Protein AF-A0A537FK10-F1 (afdb_monomer)

Radius of gyration: 17.97 Å; Cα contacts (8 Å, |Δi|>4): 187; chains: 1; bounding box: 64×28×45 Å

pLDDT: mean 83.29, std 19.99, range [34.09, 97.88]

Foldseek 3Di:
DDDDDDDPDPDDPLFAWPDKDWDWDAFPVGQIKIKMWTATPVGAIFIAMDSVPDPVRGRQRRCVRSVNDDDHDDDDDDPPDQCNVCSVVVHDRPQVNGPRSVVDDDPPDPPPPPPPPPD

Solvent-accessible surface area (backbone atoms only — not comparable to full-atom values): 7414 Å² total; per-residue (Å²): 137,84,85,78,78,79,79,79,73,76,76,67,86,75,74,40,79,66,42,77,36,74,45,79,46,53,45,92,91,62,51,64,32,30,38,15,40,28,33,31,71,87,68,41,68,8,56,21,54,20,76,83,67,39,68,65,55,4,42,49,34,2,30,29,62,43,63,59,37,89,68,77,68,87,81,80,81,88,79,76,43,69,52,50,52,22,50,79,68,78,42,80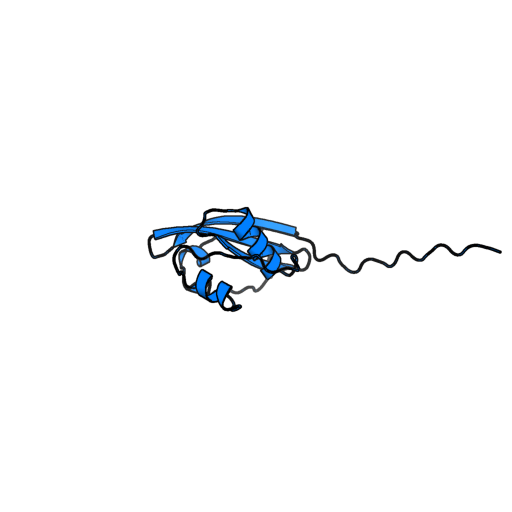,52,70,62,79,81,32,68,58,59,78,69,58,84,60,65,76,68,77,62,94,83,65,81,75,75,87,121

Secondary structure (DSSP, 8-state):
-PPP------------EEEEEEEEEE-TTS-EEEEEEEEETTS-EEEEEETT--HHHHHHHHHHHTTS-SSPPP---SS--HHHHHHHTTPPP-GGG-HHHHT--PSSPPPTT------

Structure (mmCIF, N/CA/C/O backbone):
data_AF-A0A537FK10-F1
#
_entry.id   AF-A0A537FK10-F1
#
loop_
_atom_site.group_PDB
_atom_site.id
_atom_site.type_symbol
_atom_site.label_atom_id
_atom_site.label_alt_id
_atom_site.label_comp_id
_atom_site.label_asym_id
_atom_site.label_entity_id
_atom_site.label_seq_id
_atom_site.pdbx_PDB_ins_code
_atom_site.Cartn_x
_atom_site.Cartn_y
_atom_site.Cartn_z
_atom_site.occupancy
_atom_site.B_iso_or_equiv
_atom_site.auth_seq_id
_atom_site.auth_comp_id
_atom_site.auth_asym_id
_atom_site.auth_atom_id
_atom_site.pdbx_PDB_model_num
ATOM 1 N N . MET A 1 1 ? 49.602 7.473 -30.384 1.00 41.12 1 MET A N 1
ATOM 2 C CA . MET A 1 1 ? 48.838 7.333 -29.126 1.00 41.12 1 MET A CA 1
ATOM 3 C C . MET A 1 1 ? 47.355 7.537 -29.437 1.00 41.12 1 MET A C 1
ATOM 5 O O . MET A 1 1 ? 46.967 8.690 -29.565 1.00 41.12 1 MET A O 1
ATOM 9 N N . PRO A 1 2 ? 46.519 6.504 -29.652 1.00 40.25 2 PRO A N 1
ATOM 10 C CA . PRO A 1 2 ? 45.077 6.715 -29.727 1.00 40.25 2 PRO A CA 1
ATOM 11 C C . PRO A 1 2 ? 44.448 6.544 -28.338 1.00 40.25 2 PRO A C 1
ATOM 13 O O . PRO A 1 2 ? 44.620 5.515 -27.685 1.00 40.25 2 PRO A O 1
ATOM 16 N N . ALA A 1 3 ? 43.734 7.577 -27.891 1.00 44.31 3 ALA A N 1
ATOM 17 C CA . ALA A 1 3 ? 42.901 7.547 -26.698 1.00 44.31 3 ALA A CA 1
ATOM 18 C C . ALA A 1 3 ? 41.738 6.568 -26.917 1.00 44.31 3 ALA A C 1
ATOM 20 O O . ALA A 1 3 ? 40.946 6.731 -27.845 1.00 44.31 3 ALA A O 1
ATOM 21 N N . ARG A 1 4 ? 41.644 5.526 -26.083 1.00 45.06 4 ARG A N 1
ATOM 22 C CA . ARG A 1 4 ? 40.483 4.631 -26.065 1.00 45.06 4 ARG A CA 1
ATOM 23 C C . ARG A 1 4 ? 39.345 5.323 -25.322 1.00 45.06 4 ARG A C 1
ATOM 25 O O . ARG A 1 4 ? 39.469 5.609 -24.135 1.00 45.06 4 ARG A O 1
ATOM 32 N N . CYS A 1 5 ? 38.257 5.577 -26.048 1.00 42.25 5 CYS A N 1
ATOM 33 C CA . CYS A 1 5 ? 36.951 5.939 -25.513 1.00 42.25 5 CYS A CA 1
ATOM 34 C C . CYS A 1 5 ? 36.602 5.057 -24.309 1.00 42.25 5 CYS A C 1
ATOM 36 O O . CYS A 1 5 ? 36.664 3.828 -24.397 1.00 42.25 5 CYS A O 1
ATOM 38 N N . GLY A 1 6 ? 36.240 5.699 -23.197 1.00 40.75 6 GLY A N 1
ATOM 39 C CA . GLY A 1 6 ? 35.689 5.026 -22.031 1.00 40.75 6 GLY A CA 1
ATOM 40 C C . GLY A 1 6 ? 34.450 4.239 -22.438 1.00 40.75 6 GLY A C 1
ATOM 41 O O . GLY A 1 6 ? 33.531 4.786 -23.047 1.00 40.75 6 GLY A O 1
ATOM 42 N N . GLY A 1 7 ? 34.456 2.942 -22.137 1.00 37.94 7 GLY A N 1
ATOM 43 C CA . GLY A 1 7 ? 33.279 2.106 -22.287 1.00 37.94 7 GLY A CA 1
ATOM 44 C C . GLY A 1 7 ? 32.176 2.655 -21.394 1.00 37.94 7 GLY A C 1
ATOM 45 O O . GLY A 1 7 ? 32.316 2.659 -20.172 1.00 37.94 7 GLY A O 1
ATOM 46 N N . LEU A 1 8 ? 31.091 3.126 -22.008 1.00 48.25 8 LEU A N 1
ATOM 47 C CA . LEU A 1 8 ? 29.810 3.271 -21.334 1.00 48.25 8 LEU A CA 1
ATOM 48 C C . LEU A 1 8 ? 29.465 1.896 -20.761 1.00 48.25 8 LEU A C 1
ATOM 50 O O . LEU A 1 8 ? 29.125 0.974 -21.501 1.00 48.25 8 LEU A O 1
ATOM 54 N N . GLN A 1 9 ? 29.612 1.746 -19.445 1.00 50.34 9 GLN A N 1
ATOM 55 C CA . GLN A 1 9 ? 28.986 0.643 -18.736 1.00 50.34 9 GLN A CA 1
ATOM 56 C C . GLN A 1 9 ? 27.496 0.723 -19.061 1.00 50.34 9 GLN A C 1
ATOM 58 O O . GLN A 1 9 ? 26.850 1.730 -18.766 1.00 50.34 9 GLN A O 1
ATOM 63 N N . ALA A 1 10 ? 26.974 -0.309 -19.725 1.00 45.31 10 ALA A N 1
ATOM 64 C CA . ALA A 1 10 ? 25.543 -0.490 -19.862 1.00 45.31 10 ALA A CA 1
ATOM 65 C C . ALA A 1 10 ? 24.969 -0.468 -18.444 1.00 45.31 10 ALA A C 1
ATOM 67 O O . ALA A 1 10 ? 25.279 -1.344 -17.634 1.00 45.31 10 ALA A O 1
ATOM 68 N N . GLN A 1 11 ? 24.215 0.583 -18.122 1.00 43.59 11 GLN A N 1
ATOM 69 C CA . GLN A 1 11 ? 23.444 0.623 -16.893 1.00 43.59 11 GLN A CA 1
ATOM 70 C C . GLN A 1 11 ? 22.581 -0.641 -16.913 1.00 43.59 11 GLN A C 1
ATOM 72 O O . GLN A 1 11 ? 21.844 -0.867 -17.875 1.00 43.59 11 GLN A O 1
ATOM 77 N N . GLY A 1 12 ? 22.740 -1.506 -15.905 1.00 47.72 12 GLY A N 1
ATOM 78 C CA . GLY A 1 12 ? 21.825 -2.628 -15.706 1.00 47.72 12 GLY A CA 1
ATOM 79 C C . GLY A 1 12 ? 20.379 -2.117 -15.697 1.00 47.72 12 GLY A C 1
ATOM 80 O O . GLY A 1 12 ? 20.174 -0.914 -15.510 1.00 47.72 12 GLY A O 1
ATOM 81 N N . PRO A 1 13 ? 19.377 -2.979 -15.930 1.00 49.25 13 PRO A N 1
ATOM 82 C CA . PRO A 1 13 ? 17.995 -2.536 -16.051 1.00 49.25 13 PRO A CA 1
ATOM 83 C C . PRO A 1 13 ? 17.630 -1.660 -14.850 1.00 49.25 13 PRO A C 1
ATOM 85 O O . PRO A 1 13 ? 17.643 -2.117 -13.708 1.00 49.25 13 PRO A O 1
ATOM 88 N N . VAL A 1 14 ? 17.364 -0.379 -15.109 1.00 53.22 14 VAL A N 1
ATOM 89 C CA . VAL A 1 14 ? 16.821 0.523 -14.098 1.00 53.22 14 VAL A CA 1
ATOM 90 C C . VAL A 1 14 ? 15.462 -0.062 -13.736 1.00 53.22 14 VAL A C 1
ATOM 92 O O . VAL A 1 14 ? 14.584 -0.136 -14.597 1.00 53.22 14 VAL A O 1
ATOM 95 N N . MET A 1 15 ? 15.301 -0.531 -12.496 1.00 66.50 15 MET A N 1
ATOM 96 C CA . MET A 1 15 ? 13.990 -0.915 -11.970 1.00 66.50 15 MET A CA 1
ATOM 97 C C . MET A 1 15 ? 13.122 0.344 -11.940 1.00 66.50 15 MET A C 1
ATOM 99 O O . MET A 1 15 ? 13.194 1.153 -11.018 1.00 66.50 15 MET A O 1
ATOM 103 N N . GLY A 1 16 ? 12.374 0.547 -13.021 1.00 82.38 16 GLY A N 1
ATOM 104 C CA . GLY A 1 16 ? 11.521 1.702 -13.239 1.00 82.38 16 GLY A CA 1
ATOM 105 C C . GLY A 1 16 ? 10.077 1.399 -12.868 1.00 82.38 16 GLY A C 1
ATOM 106 O O . GLY A 1 16 ? 9.612 0.261 -12.949 1.00 82.38 16 GLY A O 1
ATOM 107 N N . LEU A 1 17 ? 9.352 2.441 -12.486 1.00 89.31 17 LEU A N 1
ATOM 108 C CA . LEU A 1 17 ? 7.913 2.386 -12.277 1.00 89.31 17 LEU A CA 1
ATOM 109 C C . LEU A 1 17 ? 7.205 2.452 -13.641 1.00 89.31 17 LEU A C 1
ATOM 111 O O . LEU A 1 17 ? 7.404 3.403 -14.392 1.00 89.31 17 LEU A O 1
ATOM 115 N N . ALA A 1 18 ? 6.385 1.452 -13.961 1.00 90.44 18 ALA A N 1
ATOM 116 C CA . ALA A 1 18 ? 5.545 1.442 -15.159 1.00 90.44 18 ALA A CA 1
ATOM 117 C C . ALA A 1 18 ? 4.197 2.131 -14.907 1.00 90.44 18 ALA A C 1
ATOM 119 O O . ALA A 1 18 ? 3.699 2.856 -15.765 1.00 90.44 18 ALA A O 1
ATOM 120 N N . PHE A 1 19 ? 3.607 1.917 -13.728 1.00 91.00 19 PHE A N 1
ATOM 121 C CA . PHE A 1 19 ? 2.350 2.548 -13.340 1.00 91.00 19 PHE A CA 1
ATOM 122 C C . PHE A 1 19 ? 2.237 2.733 -11.829 1.00 91.00 19 PHE A C 1
ATOM 124 O O . PHE A 1 19 ? 2.753 1.931 -11.053 1.00 91.00 19 PHE A O 1
ATOM 131 N N . MET A 1 20 ? 1.502 3.763 -11.421 1.00 94.50 20 MET A N 1
ATOM 132 C CA . MET A 1 20 ? 1.111 4.004 -10.038 1.00 94.50 20 MET A CA 1
ATOM 133 C C . MET A 1 20 ? -0.359 4.391 -9.994 1.00 94.50 20 MET A C 1
ATOM 135 O O . MET A 1 20 ? -0.766 5.343 -10.659 1.00 94.50 20 MET A O 1
ATOM 139 N N . HIS A 1 21 ? -1.132 3.693 -9.168 1.00 95.56 21 HIS A N 1
ATOM 140 C CA . HIS A 1 21 ? -2.519 4.042 -8.889 1.00 95.56 21 HIS A CA 1
ATOM 141 C C . HIS A 1 21 ? -2.720 4.283 -7.403 1.00 95.56 21 HIS A C 1
ATOM 143 O O . HIS A 1 21 ? -2.113 3.586 -6.598 1.00 95.56 21 HIS A O 1
ATOM 149 N N . VAL A 1 22 ? -3.603 5.213 -7.042 1.00 96.50 22 VAL A N 1
ATOM 150 C CA . VAL A 1 22 ? -4.026 5.425 -5.655 1.00 96.50 22 VAL A CA 1
ATOM 151 C C . VAL A 1 22 ? -5.548 5.421 -5.610 1.00 96.50 22 VAL A C 1
ATOM 153 O O . VAL A 1 22 ? -6.175 6.176 -6.349 1.00 96.50 22 VAL A O 1
ATOM 156 N N . HIS A 1 23 ? -6.123 4.596 -4.742 1.00 95.88 23 HIS A N 1
ATOM 157 C CA . HIS A 1 23 ? -7.546 4.589 -4.413 1.00 95.88 23 HIS A CA 1
ATOM 158 C C . HIS A 1 23 ? -7.775 5.166 -3.023 1.00 95.88 23 HIS A C 1
ATOM 160 O O . HIS A 1 23 ? -6.914 5.042 -2.159 1.00 95.88 23 HIS A O 1
ATOM 166 N N . SER A 1 24 ? -8.959 5.731 -2.807 1.00 95.31 24 SER A N 1
ATOM 167 C CA . SER A 1 24 ? -9.530 5.842 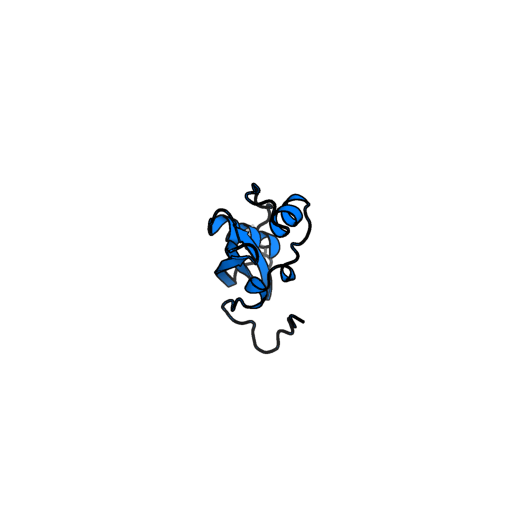-1.467 1.00 95.31 24 SER A CA 1
ATOM 168 C C . SER A 1 24 ? -10.456 4.649 -1.225 1.00 95.31 24 SER A C 1
ATOM 170 O O . SER A 1 24 ? -11.190 4.240 -2.129 1.00 95.31 24 SER A O 1
ATOM 172 N N . MET A 1 25 ? -10.421 4.096 -0.017 1.00 95.25 25 MET A N 1
ATOM 173 C CA . MET A 1 25 ? -11.402 3.134 0.476 1.00 95.25 25 MET A CA 1
ATOM 174 C C . MET A 1 25 ? -11.730 3.420 1.940 1.00 95.25 25 MET A C 1
ATOM 176 O O . MET A 1 25 ? -10.983 4.107 2.636 1.00 95.25 25 MET A O 1
ATOM 180 N N . ARG A 1 26 ? -12.844 2.858 2.416 1.00 95.19 26 ARG A N 1
ATOM 181 C CA . ARG A 1 26 ? -13.153 2.815 3.847 1.00 95.19 26 ARG A CA 1
ATOM 182 C C . ARG A 1 26 ? -12.773 1.462 4.432 1.00 95.19 26 ARG A C 1
ATOM 184 O O . ARG A 1 26 ? -13.052 0.439 3.806 1.00 95.19 26 ARG A O 1
ATOM 191 N N . THR A 1 27 ? -12.167 1.475 5.612 1.00 94.25 27 THR A N 1
ATOM 192 C CA . THR A 1 27 ? -11.924 0.276 6.421 1.00 94.25 27 THR A CA 1
ATOM 193 C C . THR A 1 27 ? -13.229 -0.281 6.987 1.00 94.25 27 THR A C 1
ATOM 195 O O . THR A 1 27 ? -14.268 0.390 6.986 1.00 94.25 27 THR A O 1
ATOM 198 N N . ALA A 1 28 ? -13.182 -1.497 7.526 1.00 90.88 28 ALA A N 1
ATOM 199 C CA . ALA A 1 28 ? -14.304 -2.118 8.225 1.00 90.88 28 ALA A CA 1
ATOM 200 C C . ALA A 1 28 ? -14.781 -1.305 9.447 1.00 90.88 28 ALA A C 1
ATOM 202 O O . ALA A 1 28 ? -15.974 -1.295 9.748 1.00 90.88 28 ALA A O 1
ATOM 203 N N . SER A 1 29 ? -13.875 -0.598 10.128 1.00 89.81 29 SER A N 1
ATOM 204 C CA . SER A 1 29 ? -14.189 0.327 11.228 1.00 89.81 29 SER A CA 1
ATOM 205 C C . SER A 1 29 ? -14.685 1.703 10.757 1.00 89.81 29 SER A C 1
ATOM 207 O O . SER A 1 29 ? -15.218 2.475 11.554 1.00 89.81 29 SER A O 1
ATOM 209 N N . GLY A 1 30 ? -14.632 1.971 9.449 1.00 93.25 30 GLY A N 1
ATOM 210 C CA . GLY A 1 30 ? -15.267 3.115 8.800 1.00 93.25 30 GLY A CA 1
ATOM 211 C C . GLY A 1 30 ? -14.338 4.293 8.510 1.00 93.25 30 GLY A C 1
ATOM 212 O O . GLY A 1 30 ? -14.798 5.273 7.912 1.00 93.25 30 GLY A O 1
ATOM 213 N N . GLU A 1 31 ? -13.063 4.220 8.885 1.00 94.62 31 GLU A N 1
ATOM 214 C CA . GLU A 1 31 ? -12.062 5.237 8.573 1.00 94.62 31 GLU A CA 1
ATOM 215 C C . GLU A 1 31 ? -11.680 5.209 7.097 1.00 94.62 31 GLU A C 1
ATOM 217 O O . GLU A 1 31 ? -11.749 4.184 6.422 1.00 94.62 31 GLU A O 1
ATOM 222 N N . GLU A 1 32 ? -11.291 6.367 6.577 1.00 96.00 32 GLU A N 1
ATOM 223 C CA . GLU A 1 32 ? -10.822 6.483 5.205 1.00 96.00 32 GLU A CA 1
ATOM 224 C C . GLU A 1 32 ? -9.316 6.225 5.136 1.00 96.00 32 GLU A C 1
ATOM 226 O O . GLU A 1 32 ? -8.546 6.687 5.981 1.00 96.00 32 GLU A O 1
ATOM 231 N N . VAL A 1 33 ? -8.898 5.494 4.108 1.00 97.19 33 VAL A N 1
ATOM 232 C CA . VAL A 1 33 ? -7.497 5.185 3.844 1.00 97.19 33 VAL A CA 1
ATOM 233 C C . VAL A 1 33 ? -7.213 5.312 2.358 1.00 97.19 33 VAL A C 1
ATOM 235 O O . VAL A 1 33 ? -7.979 4.848 1.510 1.00 97.19 33 VAL A O 1
ATOM 238 N N . LEU A 1 34 ? -6.081 5.934 2.035 1.00 97.81 34 LEU A N 1
ATOM 239 C CA . LEU A 1 34 ? -5.542 5.885 0.684 1.00 97.81 34 LEU A CA 1
ATOM 240 C C . LEU A 1 34 ? -4.713 4.622 0.522 1.00 97.81 34 LEU A C 1
ATOM 242 O O . LEU A 1 34 ? -3.863 4.347 1.358 1.00 97.81 34 LEU A O 1
ATOM 246 N N . VAL A 1 35 ? -4.914 3.894 -0.568 1.00 97.75 35 VAL A N 1
ATOM 247 C CA . VAL A 1 35 ? -4.155 2.693 -0.915 1.00 97.75 35 VAL A CA 1
ATOM 248 C C . VAL A 1 35 ? -3.513 2.895 -2.275 1.00 97.75 35 VAL A C 1
ATOM 250 O O . VAL A 1 35 ? -4.200 3.116 -3.273 1.00 97.75 35 VAL A O 1
ATOM 253 N N . ALA A 1 36 ? -2.190 2.807 -2.325 1.00 97.25 36 ALA A N 1
ATOM 254 C CA . ALA A 1 36 ? -1.418 2.897 -3.550 1.00 97.25 36 ALA A CA 1
ATOM 255 C C . ALA A 1 36 ? -0.977 1.514 -4.032 1.00 97.25 36 ALA A C 1
ATOM 257 O O . ALA A 1 36 ? -0.567 0.672 -3.233 1.00 97.25 36 ALA A O 1
ATOM 258 N N . ARG A 1 37 ? -0.981 1.315 -5.351 1.00 96.44 37 ARG A N 1
ATOM 259 C CA . ARG A 1 37 ? -0.340 0.183 -6.022 1.00 96.44 37 ARG A CA 1
ATOM 260 C C . ARG A 1 37 ? 0.676 0.692 -7.034 1.00 96.44 37 ARG A C 1
ATOM 262 O O . ARG A 1 37 ? 0.323 1.433 -7.952 1.00 96.44 37 ARG A O 1
ATOM 269 N N . ALA A 1 38 ? 1.910 0.229 -6.893 1.00 95.06 38 ALA A N 1
ATOM 270 C CA . ALA A 1 38 ? 2.986 0.406 -7.856 1.00 95.06 38 ALA A CA 1
ATOM 271 C C . ALA A 1 38 ? 3.107 -0.851 -8.725 1.00 95.06 38 ALA A C 1
ATOM 273 O O . ALA A 1 38 ? 3.085 -1.962 -8.201 1.00 95.06 38 ALA A O 1
ATOM 274 N N . LEU A 1 39 ? 3.262 -0.684 -10.036 1.00 93.81 39 LEU A N 1
ATOM 275 C CA . LEU A 1 39 ? 3.650 -1.740 -10.969 1.00 93.81 39 LEU A CA 1
ATOM 276 C C . LEU A 1 39 ? 4.960 -1.325 -11.629 1.00 93.81 39 LEU A C 1
ATOM 278 O O . LEU A 1 39 ? 5.040 -0.251 -12.227 1.00 93.81 39 LEU A O 1
ATOM 282 N N . THR A 1 40 ? 5.986 -2.155 -11.524 1.00 92.06 40 THR A N 1
ATOM 283 C CA . THR A 1 40 ? 7.289 -1.901 -12.144 1.00 92.06 40 THR A CA 1
ATOM 284 C C . THR A 1 40 ? 7.345 -2.428 -13.574 1.00 92.06 40 THR A C 1
ATOM 286 O O . THR A 1 40 ? 6.528 -3.249 -13.996 1.00 92.06 40 THR A O 1
ATOM 289 N N . THR A 1 41 ? 8.342 -1.978 -14.333 1.00 89.25 41 THR A N 1
ATOM 290 C CA . THR A 1 41 ? 8.591 -2.454 -15.703 1.00 89.25 41 THR A CA 1
ATOM 291 C C . THR A 1 41 ? 8.985 -3.933 -15.771 1.00 89.25 41 THR A C 1
ATOM 293 O O . THR A 1 41 ? 8.759 -4.560 -16.802 1.00 89.25 41 THR A O 1
ATOM 296 N N . ASP A 1 42 ? 9.519 -4.508 -14.685 1.00 86.81 42 ASP A N 1
ATOM 297 C CA . ASP A 1 42 ? 9.808 -5.945 -14.537 1.00 86.81 42 ASP A CA 1
ATOM 298 C C . ASP A 1 42 ? 8.634 -6.750 -13.939 1.00 86.81 42 ASP A C 1
ATOM 300 O O . ASP A 1 42 ? 8.776 -7.940 -13.667 1.00 86.81 42 ASP A O 1
ATOM 304 N N . GLY A 1 43 ? 7.462 -6.126 -13.761 1.00 87.69 43 GLY A N 1
ATOM 305 C CA . GLY A 1 43 ? 6.220 -6.794 -13.359 1.00 87.69 43 GLY A CA 1
ATOM 306 C C . GLY A 1 43 ? 6.027 -6.984 -11.852 1.00 87.69 43 GLY A C 1
ATOM 307 O O . GLY A 1 43 ? 5.056 -7.623 -11.442 1.00 87.69 43 GLY A O 1
ATOM 308 N N . LYS A 1 44 ? 6.904 -6.428 -11.009 1.00 91.19 44 LYS A N 1
ATOM 309 C CA . LYS A 1 44 ? 6.726 -6.434 -9.551 1.00 91.19 44 LYS A CA 1
ATOM 310 C C . LYS A 1 44 ? 5.610 -5.485 -9.148 1.00 91.19 44 LYS A C 1
ATOM 312 O O . LYS A 1 44 ? 5.442 -4.406 -9.719 1.00 91.19 44 LYS A O 1
ATOM 317 N N . VAL A 1 45 ? 4.866 -5.891 -8.124 1.00 92.94 45 VAL A N 1
ATOM 318 C CA . VAL A 1 45 ? 3.771 -5.106 -7.561 1.00 92.94 45 VAL A CA 1
ATOM 319 C C . VAL A 1 45 ? 4.120 -4.691 -6.140 1.00 92.94 45 VAL A C 1
ATOM 321 O O . VAL A 1 45 ? 4.455 -5.524 -5.303 1.00 92.94 45 VAL A O 1
ATOM 324 N N . GLY A 1 46 ? 4.021 -3.393 -5.880 1.00 94.75 46 GLY A N 1
ATOM 325 C CA . GLY A 1 46 ? 4.170 -2.793 -4.563 1.00 94.75 46 GLY A CA 1
ATOM 326 C C . GLY A 1 46 ? 2.844 -2.246 -4.058 1.00 94.75 46 GLY A C 1
ATOM 327 O O . GLY A 1 46 ? 2.041 -1.774 -4.859 1.00 94.75 46 GLY A O 1
ATOM 328 N N . PHE A 1 47 ? 2.631 -2.267 -2.744 1.00 96.88 47 PHE A N 1
ATOM 329 C CA . PHE A 1 47 ? 1.448 -1.692 -2.113 1.00 96.88 47 PHE A CA 1
ATOM 330 C C . PHE A 1 47 ? 1.867 -0.766 -0.980 1.00 96.88 47 PHE A C 1
ATOM 332 O O . PHE A 1 47 ? 2.880 -0.994 -0.318 1.00 96.88 47 PHE A O 1
ATOM 339 N N . GLY A 1 48 ? 1.088 0.285 -0.780 1.00 97.25 48 GLY A N 1
ATOM 340 C CA . GLY A 1 48 ? 1.281 1.257 0.283 1.00 97.25 48 GLY A CA 1
ATOM 341 C C . GLY A 1 48 ? -0.056 1.827 0.719 1.00 97.25 48 GLY A C 1
ATOM 342 O O . GLY A 1 48 ? -1.041 1.721 -0.010 1.00 97.25 48 GLY A O 1
ATOM 343 N N . PHE A 1 49 ? -0.096 2.420 1.905 1.00 97.88 49 PHE A N 1
ATOM 344 C CA . PHE A 1 49 ? -1.319 2.983 2.465 1.00 97.88 49 PHE A CA 1
ATOM 345 C C . PHE A 1 49 ? -1.045 4.323 3.158 1.00 97.88 49 PHE A C 1
ATOM 347 O O . PHE A 1 49 ? 0.099 4.635 3.466 1.00 97.88 49 PHE A O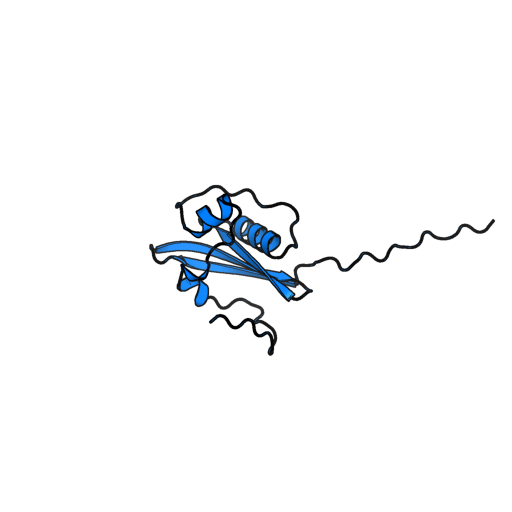 1
ATOM 354 N N . SER A 1 50 ? -2.083 5.119 3.408 1.00 97.56 50 SER A N 1
ATOM 355 C CA . SER A 1 50 ? -2.007 6.292 4.282 1.00 97.56 50 SER A CA 1
ATOM 356 C C . SER A 1 50 ? -3.359 6.575 4.931 1.00 97.56 50 SER A C 1
ATOM 358 O O . SER A 1 50 ? -4.334 6.889 4.243 1.00 97.56 50 SER A O 1
ATOM 360 N N . PHE A 1 51 ? -3.402 6.512 6.264 1.00 96.56 51 PHE A N 1
ATOM 361 C CA . PHE A 1 51 ? -4.543 6.961 7.078 1.00 96.56 51 PHE A CA 1
ATOM 362 C C . PHE A 1 51 ? -4.537 8.474 7.322 1.00 96.56 51 PHE A C 1
ATOM 364 O O . PHE A 1 51 ? -5.514 9.049 7.791 1.00 96.56 51 PHE A O 1
ATOM 371 N N . ARG A 1 52 ? -3.437 9.143 6.963 1.00 95.06 52 ARG A N 1
ATOM 372 C CA . ARG A 1 52 ? -3.300 10.606 6.982 1.00 95.06 52 ARG A CA 1
ATOM 373 C C . ARG A 1 52 ? -3.850 11.258 5.716 1.00 95.06 52 ARG A C 1
ATOM 375 O O . ARG A 1 52 ? -3.794 12.478 5.590 1.00 95.06 52 ARG A O 1
ATOM 382 N N . LEU A 1 53 ? -4.354 10.438 4.790 1.00 94.00 53 LEU A N 1
ATOM 383 C CA . LEU A 1 53 ? -4.832 10.836 3.471 1.00 94.00 53 LEU A CA 1
ATOM 384 C C . LEU A 1 53 ? -3.754 11.547 2.637 1.00 94.00 53 LEU A C 1
ATOM 386 O O . LEU A 1 53 ? -4.055 12.389 1.790 1.00 94.00 53 LEU A O 1
ATOM 390 N N . ASP A 1 54 ? -2.487 11.173 2.843 1.00 96.00 54 ASP A N 1
ATOM 391 C CA . ASP A 1 54 ? -1.363 11.651 2.046 1.00 96.00 54 ASP A CA 1
ATOM 392 C C . ASP A 1 54 ? -1.060 10.656 0.916 1.00 96.00 54 ASP A C 1
ATOM 394 O O . ASP A 1 54 ? -0.528 9.559 1.112 1.00 96.00 54 ASP A O 1
ATOM 398 N N . ALA A 1 55 ? -1.396 11.052 -0.313 1.00 95.56 55 ALA A N 1
ATOM 399 C CA . ALA A 1 55 ? -1.144 10.229 -1.489 1.00 95.56 55 ALA A CA 1
ATOM 400 C C . ALA A 1 55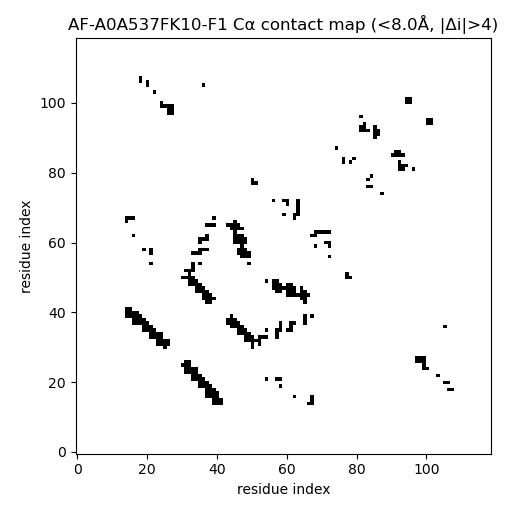 ? 0.356 10.025 -1.761 1.00 95.56 55 ALA A C 1
ATOM 402 O O . ALA A 1 55 ? 0.726 9.006 -2.341 1.00 95.56 55 ALA A O 1
ATOM 403 N N . ALA A 1 56 ? 1.227 10.966 -1.383 1.00 96.69 56 ALA A N 1
ATOM 404 C CA . ALA A 1 56 ? 2.669 10.804 -1.537 1.00 96.69 56 ALA A CA 1
ATOM 405 C C . ALA A 1 56 ? 3.203 9.747 -0.566 1.00 96.69 56 ALA A C 1
ATOM 407 O O . ALA A 1 56 ? 3.987 8.895 -0.978 1.00 96.69 56 ALA A O 1
ATOM 408 N N . GLU A 1 57 ? 2.723 9.741 0.679 1.00 97.06 57 GLU A N 1
ATOM 409 C CA . GLU A 1 57 ? 3.055 8.716 1.678 1.00 97.06 57 GLU A CA 1
ATOM 410 C C . GLU A 1 57 ? 2.700 7.313 1.160 1.00 97.06 57 GLU A C 1
ATOM 412 O O . GLU A 1 57 ? 3.583 6.458 1.039 1.00 97.06 57 GLU A O 1
ATOM 417 N N . ALA A 1 58 ? 1.453 7.115 0.714 1.00 97.88 58 ALA A N 1
ATOM 418 C CA . ALA A 1 58 ? 1.007 5.833 0.166 1.00 97.88 58 ALA A CA 1
ATOM 419 C C . ALA A 1 58 ? 1.843 5.401 -1.057 1.00 97.88 58 ALA A C 1
ATOM 421 O O . ALA A 1 58 ? 2.270 4.247 -1.147 1.00 97.88 58 ALA A O 1
ATOM 422 N N . ARG A 1 59 ? 2.139 6.322 -1.986 1.00 97.75 59 ARG A N 1
ATOM 423 C CA . ARG A 1 59 ? 2.972 6.040 -3.171 1.00 97.75 59 ARG A CA 1
ATOM 424 C C . ARG A 1 59 ? 4.391 5.644 -2.796 1.00 97.75 59 ARG A C 1
ATOM 426 O O . ARG A 1 59 ? 4.895 4.659 -3.322 1.00 97.75 59 ARG A O 1
ATOM 433 N N . HIS A 1 60 ? 5.029 6.369 -1.883 1.00 97.38 60 HIS A N 1
ATOM 434 C CA . HIS A 1 60 ? 6.395 6.072 -1.461 1.00 97.38 60 HIS A CA 1
ATOM 435 C C . HIS A 1 60 ? 6.492 4.704 -0.781 1.00 97.38 60 HIS A C 1
ATOM 437 O O . HIS A 1 60 ? 7.468 3.981 -0.989 1.00 97.38 60 HIS A O 1
ATOM 443 N N . MET A 1 61 ? 5.477 4.323 -0.001 1.00 97.88 61 MET A N 1
ATOM 444 C CA . MET A 1 61 ? 5.396 2.986 0.590 1.00 97.88 61 MET A CA 1
ATOM 445 C C . MET A 1 61 ? 5.237 1.910 -0.489 1.00 97.88 61 MET A C 1
ATOM 447 O O . MET A 1 61 ? 5.955 0.911 -0.456 1.00 97.88 61 MET A O 1
ATOM 451 N N . ALA A 1 62 ? 4.386 2.146 -1.493 1.00 97.25 62 ALA A N 1
ATOM 452 C CA . ALA A 1 62 ? 4.232 1.237 -2.627 1.00 97.25 62 ALA A CA 1
ATOM 453 C C . ALA A 1 62 ? 5.523 1.104 -3.452 1.00 97.25 62 ALA A C 1
ATOM 455 O O . ALA A 1 62 ? 5.898 -0.004 -3.824 1.00 97.25 62 ALA A O 1
ATOM 456 N N . GLU A 1 63 ? 6.245 2.199 -3.698 1.00 96.69 63 GLU A N 1
ATOM 457 C CA . GLU A 1 63 ? 7.552 2.181 -4.369 1.00 96.69 63 GLU A CA 1
ATOM 458 C C . GLU A 1 63 ? 8.590 1.370 -3.593 1.00 96.69 63 GLU A C 1
ATOM 460 O O . GLU A 1 63 ? 9.367 0.631 -4.199 1.00 96.69 63 GLU A O 1
ATOM 465 N N . PHE A 1 64 ? 8.619 1.508 -2.264 1.00 96.56 64 PHE A N 1
ATOM 466 C CA . PHE A 1 64 ? 9.526 0.743 -1.411 1.00 96.56 64 PHE A CA 1
ATOM 467 C C . PHE A 1 64 ? 9.180 -0.746 -1.447 1.00 96.56 64 PHE A C 1
ATOM 469 O O . PHE A 1 64 ? 10.060 -1.567 -1.686 1.00 96.56 64 PHE A O 1
ATOM 476 N N . HIS A 1 65 ? 7.896 -1.097 -1.316 1.00 95.94 65 HIS A N 1
ATOM 477 C CA . HIS A 1 65 ? 7.444 -2.488 -1.409 1.00 95.94 65 HIS A CA 1
ATOM 478 C C . HIS A 1 65 ? 7.757 -3.111 -2.782 1.00 95.94 65 HIS A C 1
ATOM 480 O O . HIS A 1 65 ? 8.140 -4.274 -2.863 1.00 95.94 65 HIS A O 1
ATOM 486 N N . ALA A 1 66 ? 7.666 -2.328 -3.863 1.00 94.25 66 ALA A N 1
ATOM 487 C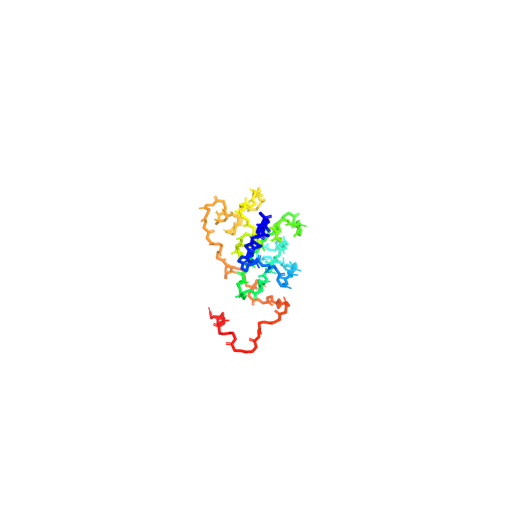 CA . ALA A 1 66 ? 8.051 -2.746 -5.214 1.00 94.25 66 ALA A CA 1
ATOM 488 C C . ALA A 1 66 ? 9.579 -2.822 -5.439 1.00 94.25 66 ALA A C 1
ATOM 490 O O . ALA A 1 66 ? 10.023 -3.276 -6.497 1.00 94.25 66 ALA A O 1
ATOM 491 N N . GLY A 1 67 ? 10.391 -2.354 -4.486 1.00 93.81 67 GLY A N 1
ATOM 492 C CA . GLY A 1 67 ? 11.850 -2.281 -4.593 1.00 93.81 67 GLY A CA 1
ATOM 493 C C . GLY A 1 67 ? 12.372 -1.167 -5.508 1.00 93.81 67 GLY A C 1
ATOM 494 O O . GLY A 1 67 ? 13.554 -1.161 -5.839 1.00 93.81 67 GLY A O 1
ATOM 495 N N . VAL A 1 68 ? 11.516 -0.230 -5.931 1.00 93.69 68 VAL A N 1
ATOM 496 C CA . VAL A 1 68 ? 11.908 0.951 -6.728 1.00 93.69 68 VAL A CA 1
ATOM 497 C C . VAL A 1 68 ? 12.607 1.977 -5.841 1.00 93.69 68 VAL A C 1
ATOM 499 O O . VAL A 1 68 ? 13.599 2.592 -6.228 1.00 93.69 68 VAL A O 1
ATOM 502 N N . ARG A 1 69 ? 12.090 2.155 -4.624 1.00 93.75 69 ARG A N 1
ATOM 503 C CA . ARG A 1 69 ? 12.658 3.054 -3.625 1.00 93.75 69 ARG A CA 1
ATOM 504 C C . ARG A 1 69 ? 13.595 2.279 -2.706 1.00 93.75 69 ARG A C 1
ATOM 506 O O . ARG A 1 69 ? 13.210 1.264 -2.138 1.00 93.75 69 ARG A O 1
ATOM 513 N N . LYS A 1 70 ? 14.809 2.806 -2.531 1.00 91.94 70 LYS A N 1
ATOM 514 C CA . LYS A 1 70 ? 15.840 2.212 -1.671 1.00 91.94 70 LYS A CA 1
ATOM 515 C C . LYS A 1 70 ? 15.517 2.351 -0.183 1.00 91.94 70 LYS A C 1
ATOM 517 O O . LYS A 1 70 ? 15.650 1.389 0.565 1.00 91.94 70 LYS A O 1
ATOM 522 N N . ASP A 1 71 ? 15.117 3.550 0.229 1.00 93.69 71 ASP A N 1
ATOM 523 C CA . ASP A 1 71 ? 14.949 3.877 1.642 1.00 93.69 71 ASP A CA 1
ATOM 524 C C . ASP A 1 71 ? 13.499 3.699 2.075 1.00 93.69 71 ASP A C 1
ATOM 526 O O . ASP A 1 71 ? 12.574 4.211 1.436 1.00 93.69 71 ASP A O 1
ATOM 530 N N . ARG A 1 72 ? 13.306 2.994 3.188 1.00 95.06 72 ARG A N 1
ATOM 531 C CA . ARG A 1 72 ? 11.982 2.772 3.756 1.00 95.06 72 ARG A CA 1
ATOM 532 C C . ARG A 1 72 ? 11.379 4.096 4.239 1.00 95.06 72 ARG A C 1
ATOM 534 O O . ARG A 1 72 ? 12.002 4.758 5.070 1.00 95.06 72 ARG A O 1
ATOM 541 N N . PRO A 1 73 ? 10.183 4.491 3.763 1.00 95.31 73 PRO A N 1
ATOM 542 C CA . PRO A 1 73 ? 9.522 5.691 4.256 1.00 95.31 73 PRO A CA 1
ATOM 543 C C . PRO A 1 73 ? 9.286 5.627 5.766 1.00 95.31 73 PRO A C 1
ATOM 545 O O . PRO A 1 73 ? 8.774 4.631 6.284 1.0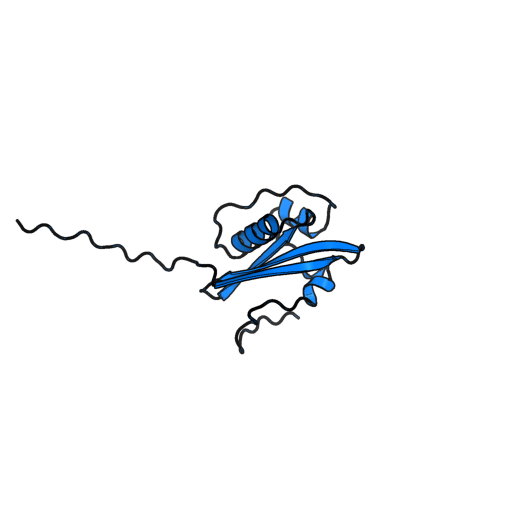0 95.31 73 PRO A O 1
ATOM 548 N N . ALA A 1 74 ? 9.634 6.710 6.461 1.00 93.56 74 ALA A N 1
ATOM 549 C CA . ALA A 1 74 ? 9.196 6.909 7.833 1.00 93.56 74 ALA A CA 1
ATOM 550 C C . ALA A 1 74 ? 7.667 7.020 7.861 1.00 93.56 74 ALA A C 1
ATOM 552 O O . ALA A 1 74 ? 7.072 7.636 6.977 1.00 93.56 74 ALA A O 1
ATOM 553 N N . TYR A 1 75 ? 7.050 6.429 8.877 1.00 93.00 75 TYR A N 1
ATOM 554 C CA . TYR A 1 75 ? 5.603 6.407 9.034 1.00 93.00 75 TYR A CA 1
ATOM 555 C C . TYR A 1 75 ? 5.246 6.714 10.484 1.00 93.00 75 TYR A C 1
ATOM 557 O O . TYR A 1 75 ? 5.884 6.193 11.401 1.00 93.00 75 TYR A O 1
ATOM 565 N N . GLN A 1 76 ? 4.235 7.554 10.689 1.00 92.88 76 GLN A N 1
ATOM 566 C CA . GLN A 1 76 ? 3.715 7.874 12.012 1.00 92.88 76 GLN A CA 1
ATOM 567 C C . GLN A 1 76 ? 2.294 7.313 12.139 1.00 92.88 76 GLN A C 1
ATOM 569 O O . GLN A 1 76 ? 1.445 7.690 11.332 1.00 92.88 76 GLN A O 1
ATOM 574 N N . PRO A 1 77 ? 2.030 6.424 13.116 1.00 91.94 77 PRO A N 1
ATOM 575 C CA . PRO A 1 77 ? 0.722 5.797 13.261 1.00 91.94 77 PRO A CA 1
ATOM 576 C C . PRO A 1 77 ? -0.357 6.811 13.648 1.00 91.94 77 PRO A C 1
ATOM 578 O O . PRO A 1 77 ? -0.095 7.742 14.413 1.00 91.94 77 PRO A O 1
ATOM 581 N N . VAL A 1 78 ? -1.568 6.596 13.136 1.00 93.50 78 VAL A N 1
ATOM 582 C CA . VAL A 1 78 ? -2.752 7.428 13.398 1.00 93.50 78 VAL A CA 1
ATOM 583 C C . VAL A 1 78 ? -3.826 6.654 14.155 1.00 93.50 78 VAL A C 1
ATOM 585 O O . VAL A 1 78 ? -4.405 7.193 15.094 1.00 93.50 78 VAL A O 1
ATOM 588 N N . LEU A 1 79 ? -4.098 5.410 13.754 1.00 93.00 79 LEU A N 1
ATOM 589 C CA . LEU A 1 79 ? -5.260 4.638 14.212 1.00 93.00 79 LEU A CA 1
ATOM 590 C C . LEU A 1 79 ? -4.885 3.323 14.911 1.00 93.00 79 LEU A C 1
ATOM 592 O O . LEU A 1 79 ? -5.765 2.628 15.406 1.00 93.00 79 LEU A O 1
ATOM 596 N N . ASP A 1 80 ? -3.596 2.973 14.939 1.00 93.12 80 ASP A N 1
ATOM 597 C CA . ASP A 1 80 ? -3.091 1.662 15.376 1.00 93.12 80 ASP A CA 1
ATOM 598 C C . ASP A 1 80 ? -3.655 0.490 14.541 1.00 93.12 80 ASP A C 1
ATOM 600 O O . ASP A 1 80 ? -3.791 -0.657 14.988 1.00 93.12 80 ASP A O 1
ATOM 604 N N . HIS A 1 81 ? -3.969 0.772 13.273 1.00 95.88 81 HIS A N 1
ATOM 605 C CA . HIS A 1 81 ? -4.518 -0.215 12.350 1.00 95.88 81 HIS A CA 1
ATOM 606 C C . HIS A 1 81 ? -3.524 -1.382 12.146 1.00 95.88 81 HIS A C 1
ATOM 608 O O . HIS A 1 81 ? -2.308 -1.156 12.151 1.00 95.88 81 HIS A O 1
ATOM 614 N N . PRO A 1 82 ? -3.975 -2.639 11.926 1.00 96.19 82 PRO A N 1
ATOM 615 C CA . PRO A 1 82 ? -3.084 -3.774 11.657 1.00 96.19 82 PRO A CA 1
ATOM 616 C C . PRO A 1 82 ? -1.994 -3.503 10.609 1.00 96.19 82 PRO A C 1
ATOM 618 O O . PRO A 1 82 ? -0.850 -3.914 10.794 1.00 96.19 82 PRO A O 1
ATOM 621 N N . TRP A 1 83 ? -2.313 -2.757 9.547 1.00 96.56 83 TRP A N 1
ATOM 622 C CA . TRP A 1 83 ? -1.330 -2.345 8.536 1.00 96.56 83 TRP A CA 1
ATOM 623 C C . TRP A 1 83 ? -0.245 -1.411 9.083 1.00 96.56 83 TRP A C 1
ATOM 625 O O . TRP A 1 83 ? 0.926 -1.583 8.748 1.00 96.56 83 TRP A O 1
ATOM 635 N N . GLU A 1 84 ? -0.605 -0.460 9.950 1.00 96.56 84 GLU A N 1
ATOM 636 C CA . GLU A 1 84 ? 0.348 0.445 10.606 1.00 96.56 84 GLU A CA 1
ATOM 637 C C . GLU A 1 84 ? 1.285 -0.336 11.524 1.00 96.56 84 GLU A C 1
ATOM 639 O O . GLU A 1 84 ? 2.502 -0.174 11.451 1.00 96.56 84 GLU A O 1
ATOM 644 N N . ARG A 1 85 ? 0.727 -1.242 12.337 1.00 96.81 85 ARG A N 1
ATOM 645 C CA . ARG A 1 85 ? 1.502 -2.103 13.239 1.00 96.81 85 ARG A CA 1
ATOM 646 C C . ARG A 1 85 ? 2.458 -3.011 12.475 1.00 96.81 85 ARG A C 1
ATOM 648 O O . ARG A 1 85 ? 3.629 -3.096 12.839 1.00 96.81 85 ARG A O 1
ATOM 655 N N . ALA A 1 86 ? 1.988 -3.642 11.399 1.00 96.88 86 ALA A N 1
ATOM 656 C CA . ALA A 1 86 ? 2.832 -4.462 10.536 1.00 96.88 86 ALA A CA 1
ATOM 657 C C . ALA A 1 86 ? 3.967 -3.634 9.922 1.00 96.88 86 ALA A C 1
ATOM 659 O O . ALA A 1 86 ? 5.128 -4.035 9.993 1.00 96.88 86 ALA A O 1
ATOM 660 N N . TRP A 1 87 ? 3.662 -2.440 9.405 1.00 96.31 87 TRP A N 1
ATOM 661 C CA . TRP A 1 87 ? 4.683 -1.553 8.862 1.00 96.31 87 TRP A CA 1
ATOM 662 C C . TRP A 1 87 ? 5.728 -1.183 9.926 1.00 96.31 87 TRP A C 1
ATOM 664 O O . TRP A 1 87 ? 6.920 -1.412 9.730 1.00 96.31 87 TRP A O 1
ATOM 674 N N . LEU A 1 88 ? 5.319 -0.694 11.092 1.00 96.19 88 LEU A N 1
ATOM 675 C CA . LEU A 1 88 ? 6.255 -0.310 12.155 1.00 96.19 88 LEU A CA 1
ATOM 676 C C . LEU A 1 88 ? 7.106 -1.484 12.669 1.00 96.19 88 LEU A C 1
ATOM 678 O O . LEU A 1 88 ? 8.242 -1.271 13.085 1.00 96.19 88 LEU A O 1
ATOM 682 N N . ALA A 1 89 ? 6.595 -2.714 12.588 1.00 96.88 89 ALA A N 1
ATOM 683 C CA . ALA A 1 89 ? 7.308 -3.936 12.958 1.00 96.88 89 ALA A CA 1
ATOM 684 C C . ALA A 1 89 ? 8.217 -4.511 11.851 1.00 96.88 89 ALA A C 1
ATOM 686 O O . ALA A 1 89 ? 8.785 -5.581 12.043 1.00 96.88 89 ALA A O 1
ATOM 687 N N . ASP A 1 90 ? 8.342 -3.841 10.698 1.00 95.31 90 ASP A N 1
ATOM 688 C CA . ASP A 1 90 ? 9.046 -4.376 9.513 1.00 95.31 90 ASP A CA 1
ATOM 689 C C . ASP A 1 90 ? 8.467 -5.704 8.998 1.00 95.31 90 ASP A C 1
ATOM 691 O O . ASP A 1 90 ? 9.154 -6.527 8.401 1.00 95.31 90 ASP A O 1
ATOM 695 N N . ALA A 1 91 ? 7.165 -5.895 9.206 1.00 95.06 91 ALA A N 1
ATOM 696 C CA . ALA A 1 91 ? 6.400 -7.015 8.686 1.00 95.06 91 ALA A CA 1
ATOM 697 C C . ALA A 1 91 ? 5.602 -6.608 7.438 1.00 95.06 91 ALA A C 1
ATOM 699 O O . ALA A 1 91 ? 5.309 -5.433 7.198 1.00 95.06 91 ALA A O 1
ATOM 700 N N . VAL A 1 92 ? 5.213 -7.607 6.645 1.00 91.00 92 VAL A N 1
ATOM 701 C CA . VAL A 1 92 ? 4.305 -7.411 5.510 1.00 91.00 92 VAL A CA 1
ATOM 702 C C . VAL A 1 92 ? 2.887 -7.189 6.051 1.00 91.00 92 VAL A C 1
ATOM 704 O O . VAL A 1 92 ? 2.403 -8.041 6.800 1.00 91.00 92 VAL A O 1
ATOM 707 N N . PRO A 1 93 ? 2.206 -6.082 5.697 1.00 94.06 93 PRO A N 1
ATOM 708 C CA . PRO A 1 93 ? 0.806 -5.888 6.053 1.00 94.06 93 PRO A CA 1
ATOM 709 C C . PRO A 1 93 ? -0.072 -7.012 5.501 1.00 94.06 93 PRO A C 1
ATOM 711 O O . PRO A 1 93 ? 0.018 -7.358 4.323 1.00 94.06 93 PRO A O 1
ATOM 714 N N . ASP A 1 94 ? -0.946 -7.560 6.343 1.00 94.06 94 ASP A N 1
ATOM 715 C CA . ASP A 1 94 ? -1.999 -8.458 5.881 1.00 94.06 94 ASP A CA 1
ATOM 716 C C . ASP A 1 94 ? -3.099 -7.641 5.199 1.00 94.06 94 ASP A C 1
ATOM 718 O O . ASP A 1 94 ? -3.991 -7.095 5.843 1.00 94.06 94 ASP A O 1
ATOM 722 N N . TRP A 1 95 ? -3.026 -7.530 3.878 1.00 92.19 95 TRP A N 1
ATOM 723 C CA . TRP A 1 95 ? -4.005 -6.783 3.091 1.00 92.19 95 TRP A CA 1
ATOM 724 C C . TRP A 1 95 ? -5.403 -7.413 3.100 1.00 92.19 95 TRP A C 1
ATOM 726 O O . TRP A 1 95 ? -6.381 -6.716 2.840 1.00 92.19 95 TRP A O 1
ATOM 736 N N . SER A 1 96 ? -5.513 -8.710 3.410 1.00 91.69 96 SER A N 1
ATOM 737 C CA . SER A 1 96 ? -6.792 -9.427 3.424 1.00 91.69 96 SER A CA 1
ATOM 738 C C . SER A 1 96 ? -7.658 -9.094 4.641 1.00 91.69 96 SER A C 1
ATOM 740 O O . SER A 1 96 ? -8.858 -9.365 4.622 1.00 91.69 96 SER A O 1
ATOM 742 N N . CYS A 1 97 ? -7.083 -8.454 5.669 1.00 91.31 97 CYS A N 1
ATOM 743 C CA . CYS A 1 97 ? -7.833 -8.034 6.851 1.00 91.31 97 CYS A CA 1
ATOM 744 C C . CYS A 1 97 ? -8.902 -6.975 6.537 1.00 91.31 97 CYS A C 1
ATOM 746 O O . CYS A 1 97 ? -9.856 -6.840 7.297 1.00 91.31 97 CYS A O 1
ATOM 748 N N . GLU A 1 98 ? -8.765 -6.258 5.416 1.00 93.19 98 GLU A N 1
ATOM 749 C CA . GLU A 1 98 ? -9.728 -5.265 4.949 1.00 93.19 98 GLU A CA 1
ATOM 750 C C . GLU A 1 98 ? -10.440 -5.738 3.670 1.00 93.19 98 GLU A C 1
ATOM 752 O O . GLU A 1 98 ? -9.857 -5.696 2.581 1.00 93.19 98 GLU A O 1
ATOM 757 N N . PRO A 1 99 ? -11.730 -6.123 3.740 1.00 89.62 99 PRO A N 1
ATOM 758 C CA . PRO A 1 99 ? -12.482 -6.582 2.570 1.00 89.62 99 PRO A CA 1
ATOM 759 C C . PRO A 1 99 ? -12.515 -5.550 1.438 1.00 89.62 99 PRO A C 1
ATOM 761 O O . PRO A 1 99 ? -12.436 -5.909 0.263 1.00 89.62 99 PRO A O 1
ATOM 764 N N . GLY A 1 100 ? -12.569 -4.259 1.787 1.00 89.00 100 GLY A N 1
ATOM 765 C CA . GLY A 1 100 ? -12.553 -3.165 0.818 1.00 89.00 100 GLY A CA 1
ATOM 766 C C . GLY A 1 100 ? -11.301 -3.159 -0.062 1.00 89.00 100 GLY A C 1
ATOM 767 O O . GLY A 1 100 ? -11.406 -2.822 -1.237 1.00 89.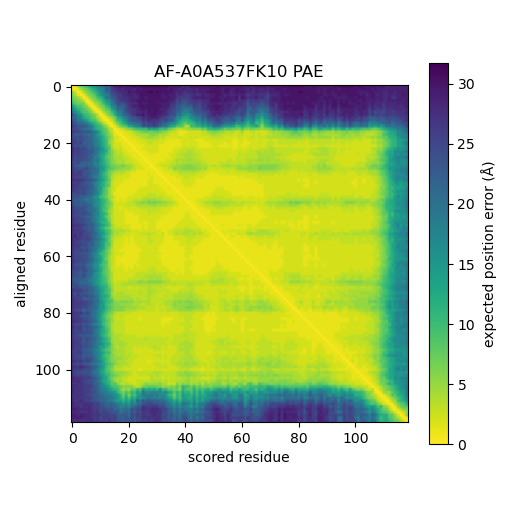00 100 GLY A O 1
ATOM 768 N N . PHE A 1 101 ? -10.152 -3.613 0.455 1.00 92.00 101 PHE A N 1
ATOM 769 C CA . PHE A 1 101 ? -8.916 -3.709 -0.321 1.00 92.00 101 PHE A CA 1
ATOM 770 C C . PHE A 1 101 ? -9.042 -4.756 -1.428 1.00 92.00 101 PHE A C 1
ATOM 772 O O . PHE A 1 101 ? -8.663 -4.507 -2.570 1.00 92.00 101 PHE A O 1
ATOM 779 N N . THR A 1 102 ? -9.617 -5.918 -1.107 1.00 86.81 102 THR A N 1
ATOM 780 C CA . THR A 1 102 ? -9.783 -7.020 -2.070 1.00 86.81 102 THR A CA 1
ATOM 781 C C . THR A 1 102 ? -10.737 -6.680 -3.217 1.00 86.81 102 THR A C 1
ATOM 783 O O . THR A 1 102 ? -10.652 -7.284 -4.282 1.00 86.81 102 THR A O 1
ATOM 786 N N . ALA A 1 103 ? -11.604 -5.683 -3.020 1.00 87.44 103 ALA A N 1
ATOM 787 C CA . ALA A 1 103 ? -12.527 -5.179 -4.030 1.00 87.44 103 ALA A CA 1
ATOM 788 C C . ALA A 1 103 ? -11.936 -4.055 -4.906 1.00 87.44 103 ALA A C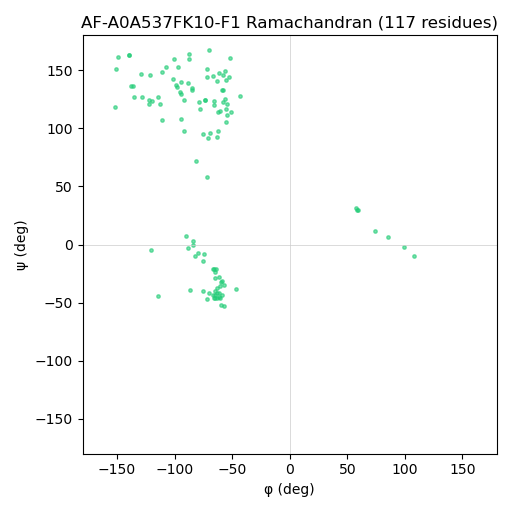 1
ATOM 790 O O . ALA A 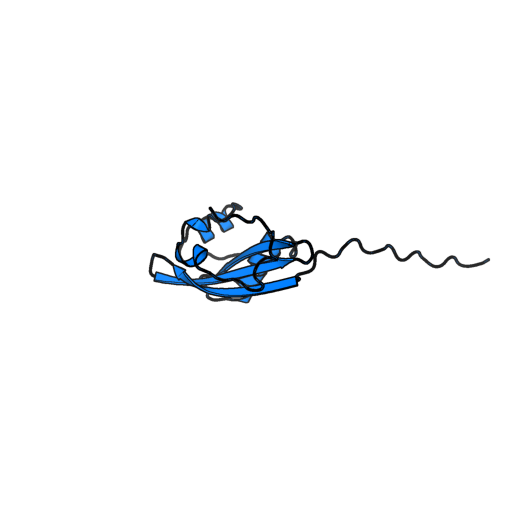1 103 ? -12.616 -3.579 -5.815 1.00 87.44 103 ALA A O 1
ATOM 791 N N . LEU A 1 104 ? -10.702 -3.598 -4.648 1.00 88.75 104 LEU A N 1
ATOM 792 C CA . LEU A 1 104 ? -10.087 -2.517 -5.421 1.00 88.75 104 LEU A CA 1
ATOM 793 C C . LEU A 1 104 ? -9.657 -2.983 -6.816 1.00 88.75 104 LEU A C 1
ATOM 795 O O . LEU A 1 104 ? -8.820 -3.872 -6.978 1.00 88.75 104 LEU A O 1
ATOM 799 N N . GLU A 1 105 ? -10.156 -2.290 -7.838 1.00 88.19 105 GLU A N 1
ATOM 800 C CA . GLU A 1 105 ? -9.727 -2.474 -9.222 1.00 88.19 105 GLU A CA 1
ATOM 801 C C . GLU A 1 105 ? -8.588 -1.514 -9.582 1.00 88.19 105 GLU A C 1
ATOM 803 O O . GLU A 1 105 ? -8.797 -0.356 -9.945 1.00 88.19 105 GLU A O 1
ATOM 808 N N . PHE A 1 106 ? -7.352 -2.008 -9.513 1.00 84.94 106 PHE A N 1
ATOM 809 C CA . PHE A 1 106 ? -6.188 -1.208 -9.872 1.00 84.94 106 PHE A CA 1
ATOM 810 C C . PHE A 1 106 ? -5.888 -1.224 -11.374 1.00 84.94 106 PHE A C 1
ATOM 812 O O . PHE A 1 106 ? -5.780 -2.284 -11.993 1.00 84.94 106 PHE A O 1
ATOM 819 N N . LEU A 1 107 ? -5.606 -0.044 -11.929 1.00 79.69 107 LEU A N 1
ATOM 820 C CA . LEU A 1 107 ? -5.076 0.098 -13.283 1.00 79.69 107 LEU A CA 1
ATOM 821 C C . LEU A 1 107 ? -3.529 0.025 -13.307 1.00 79.69 107 LEU A C 1
ATOM 823 O O . LEU A 1 107 ? -2.902 0.204 -12.260 1.00 79.69 107 LEU A O 1
ATOM 827 N N . PRO A 1 108 ? -2.916 -0.279 -14.473 1.00 73.69 108 PRO A N 1
ATOM 828 C CA . PRO A 1 108 ? -3.516 -1.152 -15.468 1.00 73.69 108 PRO A CA 1
ATOM 829 C C . PRO A 1 108 ? -3.841 -2.496 -14.810 1.00 73.69 108 PRO A C 1
ATOM 831 O O . PRO A 1 108 ? -3.150 -2.953 -13.882 1.00 73.69 108 PRO A O 1
ATOM 834 N N . SER A 1 109 ? -4.899 -3.126 -15.311 1.00 63.66 109 SER A N 1
ATOM 835 C CA . SER A 1 109 ? -5.192 -4.514 -14.985 1.00 63.66 109 SER A CA 1
ATOM 836 C C . SER A 1 109 ? -3.956 -5.358 -15.324 1.00 63.66 109 SER A C 1
ATOM 838 O O . SER A 1 109 ? -3.274 -5.065 -16.314 1.00 63.66 109 SER A O 1
ATOM 840 N N . PRO A 1 110 ? -3.606 -6.368 -14.510 1.00 57.03 110 PRO A N 1
ATOM 841 C CA . PRO A 1 110 ? -2.501 -7.258 -14.843 1.00 57.03 110 PRO A CA 1
ATOM 842 C C . PRO A 1 110 ? -2.695 -7.845 -16.255 1.00 57.03 110 PRO A C 1
ATOM 844 O O . PRO A 1 110 ? -3.836 -8.097 -16.656 1.00 57.03 110 PRO A O 1
ATOM 847 N N . PRO A 1 111 ? -1.615 -8.048 -17.033 1.00 54.81 111 PRO A N 1
ATOM 848 C CA . PRO A 1 111 ? -1.728 -8.619 -18.370 1.00 54.81 111 PRO A CA 1
ATOM 849 C C . PRO A 1 111 ? -2.399 -10.005 -18.312 1.00 54.81 111 PRO A C 1
ATOM 851 O O . PRO A 1 111 ? -2.189 -10.749 -17.345 1.00 54.81 111 PRO A O 1
ATOM 854 N N . PRO A 1 112 ? -3.199 -10.383 -19.327 1.00 44.00 112 PRO A N 1
ATOM 855 C CA . PRO A 1 112 ? -3.851 -11.688 -19.358 1.00 44.00 112 PRO A CA 1
ATOM 856 C C . PRO A 1 112 ? -2.796 -12.802 -19.276 1.00 44.00 112 PRO A C 1
ATOM 858 O O . PRO A 1 112 ? -1.875 -12.853 -20.087 1.00 44.00 112 PRO A O 1
ATOM 861 N N . GLY A 1 113 ? -2.913 -13.673 -18.267 1.00 50.72 113 GLY A N 1
ATOM 862 C CA . GLY A 1 113 ? -1.946 -14.742 -17.975 1.00 50.72 113 GLY A CA 1
ATOM 863 C C . GLY A 1 113 ? -1.086 -14.522 -16.723 1.00 50.72 113 GLY A C 1
ATOM 864 O O . GLY A 1 113 ? -0.447 -15.469 -16.261 1.00 50.72 113 GLY A O 1
ATOM 865 N N . SER A 1 114 ? -1.112 -13.333 -16.108 1.00 49.41 114 SER A N 1
ATOM 866 C CA . SER A 1 114 ? -0.560 -13.139 -14.762 1.00 49.41 114 SER A CA 1
ATOM 867 C C . SER A 1 114 ? -1.437 -13.876 -13.749 1.00 49.41 114 SER A C 1
ATOM 869 O O . SER A 1 114 ? -2.452 -13.361 -13.289 1.00 49.41 114 SER A O 1
ATOM 871 N N . SER A 1 115 ? -1.036 -15.096 -13.391 1.00 41.12 115 SER A N 1
ATOM 872 C CA . SER A 1 115 ? -1.610 -15.863 -12.279 1.00 41.12 115 SER A CA 1
ATOM 873 C C . SER A 1 115 ? -1.196 -15.257 -10.935 1.00 41.12 115 SER A C 1
ATOM 875 O O . SER A 1 115 ? -0.601 -15.924 -10.097 1.00 41.12 115 SER A O 1
ATOM 877 N N . ALA A 1 116 ? -1.508 -13.984 -10.705 1.00 45.41 116 ALA A N 1
ATOM 878 C CA . ALA A 1 116 ? -1.710 -13.503 -9.350 1.00 45.41 116 ALA A CA 1
ATOM 879 C C . ALA A 1 116 ? -3.145 -13.890 -8.974 1.00 45.41 116 ALA A C 1
ATOM 881 O O . ALA A 1 116 ? -4.053 -13.065 -8.977 1.00 45.41 116 ALA A O 1
ATOM 882 N N . SER A 1 117 ? -3.356 -15.192 -8.753 1.00 34.09 117 SER A N 1
ATOM 883 C CA . SER A 1 117 ? -4.562 -15.688 -8.096 1.00 34.09 117 SER A CA 1
ATOM 884 C C . SER A 1 117 ? -4.581 -15.098 -6.693 1.00 34.09 117 SER A C 1
ATOM 886 O O . SER A 1 117 ? -3.915 -15.612 -5.800 1.00 34.09 117 SER A O 1
ATOM 888 N N . LEU A 1 118 ? -5.327 -14.013 -6.510 1.00 44.78 118 LEU A N 1
ATOM 889 C CA . LEU A 1 118 ? -5.869 -13.651 -5.209 1.00 44.78 118 LEU A CA 1
ATOM 890 C C . LEU A 1 118 ? -6.967 -14.682 -4.920 1.00 44.78 118 LEU A C 1
ATOM 892 O O . LEU A 1 118 ? -8.091 -14.563 -5.407 1.00 44.78 118 LEU A O 1
ATOM 896 N N . ARG A 1 119 ? -6.576 -15.769 -4.254 1.00 34.31 119 ARG A N 1
ATOM 897 C CA . ARG A 1 119 ? -7.488 -16.646 -3.521 1.00 34.31 119 ARG A CA 1
ATOM 898 C C . ARG A 1 119 ? -7.443 -16.264 -2.056 1.00 34.31 119 ARG A C 1
ATOM 900 O O . ARG A 1 119 ? -6.327 -15.929 -1.602 1.00 34.31 119 ARG A O 1
#

Nearest PDB structures (foldseek):
  6bfz-assembly3_D  TM=7.707E-01  e=3.212E-02  Escherichia coli
  3tqp-assembly1_A  TM=8.531E-01  e=6.039E-02  Coxiella burnetii
  2pa6-assembly1_A  TM=8.190E-01  e=7.774E-02  Methanocaldococcus jannaschii
  8w21-assembly3_E  TM=8.138E-01  e=1.066E-01  Chlamydia trachomatis D/UW-3/CX
  4yws-assembly1_A  TM=8.603E-01  e=1.658E-01  Chloroflexus aurantiacus J-10-fl

Sequence (119 aa):
MPARCGGLQAQGPVMGLAFMHVHSMRTASGEEVLVARALTTDGKVGFGFSFRLDAAEARHMAEFHAGVRKDRPAYQPVLDHPWERAWLADAVPDWSCEPGFTALEFLPSPPPGSSASLR

Mean predicted aligned error: 9.23 Å